Protein AF-A0A7L3R002-F1 (afdb_monomer)

Radius of gyration: 19.38 Å; Cα contacts (8 Å, |Δi|>4): 80; chains: 1; bounding box: 37×43×53 Å

Sequence (104 aa):
RAASAVGAGAALAQARGRRRAAMTGAGLERHLQALAAVANQMRLRPPFLTEVLGRPWDLAFSPAPRPHPPLLPHPLRPAGGGFNPVGTGGHWEGLGWTGRDWDG

Solvent-accessible surface area (backbone atoms only — not comparable to full-atom values): 6520 Å² total; per-residue (Å²): 117,68,70,62,51,57,51,50,52,53,52,51,51,52,52,52,50,53,51,52,33,43,76,71,68,67,37,64,68,66,54,53,51,51,50,49,54,52,31,54,75,69,72,49,79,59,68,67,58,54,58,68,68,65,56,82,63,56,74,50,77,52,83,37,75,74,63,83,75,66,90,45,63,87,83,74,48,77,70,53,58,79,72,77,52,79,44,102,83,26,46,55,51,53,57,30,76,50,81,82,82,67,88,127

pLDDT: mean 77.7, std 17.53, range [31.84, 97.94]

Organism: NCBI:txid68486

Structure (mmCIF, N/CA/C/O backbone):
data_AF-A0A7L3R002-F1
#
_entry.id   AF-A0A7L3R002-F1
#
loop_
_atom_site.group_PDB
_atom_site.id
_atom_site.type_symbol
_atom_site.label_atom_id
_atom_site.label_alt_id
_atom_site.label_comp_id
_atom_site.label_asym_id
_atom_site.label_entity_id
_atom_site.label_seq_id
_atom_site.pdbx_PDB_ins_code
_atom_site.Cartn_x
_atom_site.Cartn_y
_atom_site.Cartn_z
_atom_site.occupancy
_atom_site.B_iso_or_equiv
_atom_site.auth_seq_id
_atom_site.auth_comp_id
_atom_site.auth_asym_id
_atom_site.auth_atom_id
_atom_site.pdbx_PDB_model_num
ATOM 1 N N . ARG A 1 1 ? -0.320 14.852 -28.765 1.00 50.78 1 ARG A N 1
ATOM 2 C CA . ARG A 1 1 ? 0.861 13.947 -28.797 1.00 50.78 1 ARG A CA 1
ATOM 3 C C . ARG A 1 1 ? 2.006 14.392 -27.870 1.00 50.78 1 ARG A C 1
ATOM 5 O O . ARG A 1 1 ? 2.565 13.529 -27.216 1.00 50.78 1 ARG A O 1
ATOM 12 N N . ALA A 1 2 ? 2.330 15.688 -27.736 1.00 48.97 2 ALA A N 1
ATOM 13 C CA . ALA A 1 2 ? 3.338 16.156 -26.763 1.00 48.97 2 ALA A CA 1
ATOM 14 C C . ALA A 1 2 ? 2.834 16.179 -25.298 1.00 48.97 2 ALA A C 1
ATOM 16 O O . ALA A 1 2 ? 3.521 15.697 -24.402 1.00 48.97 2 ALA A O 1
ATOM 17 N N . ALA A 1 3 ? 1.597 16.631 -25.052 1.00 49.47 3 ALA A N 1
ATOM 18 C CA . ALA A 1 3 ? 1.000 16.654 -23.705 1.00 49.47 3 ALA A CA 1
ATOM 19 C C . ALA A 1 3 ? 0.864 15.253 -23.063 1.00 49.47 3 ALA A C 1
ATOM 21 O O . ALA A 1 3 ? 1.049 15.094 -21.860 1.00 49.47 3 ALA A O 1
ATOM 22 N N . SER A 1 4 ? 0.623 14.215 -23.875 1.00 57.34 4 SER A N 1
ATOM 23 C CA . SER A 1 4 ? 0.552 12.819 -23.419 1.00 57.34 4 SER A CA 1
ATOM 24 C C . SER A 1 4 ? 1.911 12.252 -22.987 1.00 57.34 4 SER A C 1
ATOM 26 O O . SER A 1 4 ? 1.959 11.379 -22.126 1.00 57.34 4 SER A O 1
ATOM 28 N N . ALA A 1 5 ? 3.019 12.756 -23.541 1.00 61.00 5 ALA A N 1
ATOM 29 C CA . ALA A 1 5 ? 4.367 12.305 -23.190 1.00 61.00 5 ALA A CA 1
ATOM 30 C C . ALA A 1 5 ? 4.845 12.901 -21.853 1.00 61.00 5 ALA A C 1
ATOM 32 O O . ALA A 1 5 ? 5.447 12.201 -21.040 1.00 61.00 5 ALA A O 1
ATOM 33 N N . VAL A 1 6 ? 4.505 14.169 -21.588 1.00 66.25 6 VAL A N 1
ATOM 34 C CA . VAL A 1 6 ? 4.779 14.836 -20.301 1.00 66.25 6 VAL A CA 1
ATOM 35 C C . VAL A 1 6 ? 4.010 14.156 -19.162 1.00 66.25 6 VAL A C 1
ATOM 37 O O . VAL A 1 6 ? 4.587 13.866 -18.114 1.00 66.25 6 VAL A O 1
ATOM 40 N N . GLY A 1 7 ? 2.737 13.811 -19.394 1.00 80.62 7 GLY A N 1
ATOM 41 C CA . GLY A 1 7 ? 1.927 13.057 -18.431 1.00 80.62 7 GLY A CA 1
ATOM 42 C C . GLY A 1 7 ? 2.490 11.664 -18.125 1.00 80.62 7 GLY A C 1
ATOM 43 O O . GLY A 1 7 ? 2.556 11.267 -16.961 1.00 80.62 7 GLY A O 1
ATOM 44 N N . ALA A 1 8 ? 2.975 10.946 -19.144 1.00 84.19 8 ALA A N 1
ATOM 45 C CA . ALA A 1 8 ? 3.588 9.628 -18.968 1.00 84.19 8 ALA A CA 1
ATOM 46 C C . ALA A 1 8 ? 4.890 9.684 -18.145 1.00 84.19 8 ALA A C 1
ATOM 48 O O . ALA A 1 8 ? 5.113 8.842 -17.272 1.00 84.19 8 ALA A O 1
ATOM 49 N N . GLY A 1 9 ? 5.730 10.701 -18.372 1.00 91.12 9 GLY A N 1
ATOM 50 C CA . GLY A 1 9 ? 6.958 10.906 -17.600 1.00 91.12 9 GLY A CA 1
ATOM 51 C C . GLY A 1 9 ? 6.690 11.152 -16.112 1.00 91.12 9 GLY A C 1
ATOM 52 O O . GLY A 1 9 ? 7.327 10.535 -15.255 1.00 91.12 9 GLY A O 1
ATOM 53 N N . ALA A 1 10 ? 5.701 11.994 -15.799 1.00 92.25 10 ALA A N 1
ATOM 54 C CA . ALA A 1 10 ? 5.302 12.282 -14.422 1.00 92.25 10 ALA A CA 1
ATOM 55 C C . ALA A 1 10 ? 4.725 11.045 -13.709 1.00 92.25 10 ALA A C 1
ATOM 57 O O . ALA A 1 10 ? 5.117 10.744 -12.578 1.00 92.25 10 ALA A O 1
ATOM 58 N N . ALA A 1 11 ? 3.855 10.283 -14.381 1.00 91.31 11 ALA A N 1
ATOM 59 C CA . ALA A 1 11 ? 3.284 9.052 -13.833 1.00 91.31 11 ALA A CA 1
ATOM 60 C C . ALA A 1 11 ? 4.368 8.010 -13.509 1.00 91.31 11 ALA A C 1
ATOM 62 O O . ALA A 1 11 ? 4.367 7.405 -12.434 1.00 91.31 11 ALA A O 1
ATOM 63 N N . LEU A 1 12 ? 5.353 7.848 -14.398 1.00 92.50 12 LEU A N 1
ATOM 64 C CA . LEU A 1 12 ? 6.477 6.939 -14.186 1.00 92.50 12 LEU A CA 1
ATOM 65 C C . LEU A 1 12 ? 7.369 7.379 -13.015 1.00 92.50 12 LEU A C 1
ATOM 67 O O . LEU A 1 12 ? 7.814 6.542 -12.223 1.00 92.50 12 LEU A O 1
ATOM 71 N N . ALA A 1 13 ? 7.629 8.681 -12.881 1.00 93.75 13 ALA A N 1
ATOM 72 C CA . ALA A 1 13 ? 8.373 9.224 -11.747 1.00 93.75 13 ALA A CA 1
ATOM 73 C C . ALA A 1 13 ? 7.642 8.956 -10.421 1.00 93.75 13 ALA A C 1
ATOM 75 O O . ALA A 1 13 ? 8.254 8.466 -9.467 1.00 93.75 13 ALA A O 1
ATOM 76 N N . GLN A 1 14 ? 6.325 9.181 -10.383 1.00 93.75 14 GLN A N 1
ATOM 77 C CA . GLN A 1 14 ? 5.497 8.894 -9.213 1.00 93.75 14 GLN A CA 1
ATOM 78 C C . GLN A 1 14 ? 5.510 7.399 -8.858 1.00 93.75 14 GLN A C 1
ATOM 80 O O . GLN A 1 14 ? 5.725 7.046 -7.696 1.00 93.75 14 GLN A O 1
ATOM 85 N N . ALA A 1 15 ? 5.348 6.511 -9.844 1.00 91.31 15 ALA A N 1
ATOM 86 C CA . ALA A 1 15 ? 5.383 5.063 -9.637 1.00 91.31 15 ALA A CA 1
ATOM 87 C C . ALA A 1 15 ? 6.735 4.590 -9.071 1.00 91.31 15 ALA A C 1
ATOM 89 O O . ALA A 1 15 ? 6.780 3.799 -8.126 1.00 91.31 15 ALA A O 1
ATOM 90 N N . ARG A 1 16 ? 7.852 5.121 -9.589 1.00 92.69 16 ARG A N 1
ATOM 91 C CA . ARG A 1 16 ? 9.198 4.837 -9.061 1.00 92.69 16 ARG A CA 1
ATOM 92 C C . ARG A 1 16 ? 9.371 5.326 -7.625 1.00 92.69 16 ARG A C 1
ATOM 94 O O . ARG A 1 16 ? 9.945 4.599 -6.816 1.00 92.69 16 ARG A O 1
ATOM 101 N N . GLY A 1 17 ? 8.869 6.519 -7.306 1.00 95.31 17 GLY A N 1
ATOM 102 C CA . GLY A 1 17 ? 8.878 7.060 -5.945 1.00 95.31 17 GLY A CA 1
ATOM 103 C C . GLY A 1 17 ? 8.127 6.158 -4.963 1.00 95.31 17 GLY A C 1
ATOM 104 O O . GLY A 1 17 ? 8.694 5.752 -3.950 1.00 95.31 17 GLY A O 1
ATOM 105 N N . ARG A 1 18 ? 6.899 5.753 -5.315 1.00 94.62 18 ARG A N 1
ATOM 106 C CA . ARG A 1 18 ? 6.087 4.821 -4.511 1.00 94.62 18 ARG A CA 1
ATOM 107 C C . ARG A 1 18 ? 6.779 3.472 -4.315 1.00 94.62 18 ARG A C 1
ATOM 109 O O . ARG A 1 18 ? 6.835 2.981 -3.193 1.00 94.62 18 ARG A O 1
ATOM 116 N N . ARG A 1 19 ? 7.384 2.904 -5.369 1.00 92.31 19 ARG A N 1
ATOM 117 C CA . ARG A 1 19 ? 8.161 1.655 -5.264 1.00 92.31 19 ARG A CA 1
ATOM 118 C C . ARG A 1 19 ? 9.337 1.792 -4.300 1.00 92.31 19 ARG A C 1
ATOM 120 O O . ARG A 1 19 ? 9.558 0.892 -3.499 1.00 92.31 19 ARG A O 1
ATOM 127 N N . ARG A 1 20 ? 10.101 2.887 -4.369 1.00 95.50 20 ARG A N 1
ATOM 128 C CA . ARG A 1 20 ? 11.231 3.119 -3.453 1.00 95.50 20 ARG A CA 1
ATOM 129 C C . ARG A 1 20 ? 10.758 3.203 -2.005 1.00 95.50 20 ARG A C 1
ATOM 131 O O . ARG A 1 20 ? 11.294 2.475 -1.182 1.00 95.50 20 ARG A O 1
ATOM 138 N N . ALA A 1 21 ? 9.723 4.000 -1.731 1.00 96.06 21 ALA A N 1
ATOM 139 C CA . ALA A 1 21 ? 9.125 4.094 -0.400 1.00 96.06 21 ALA A CA 1
ATOM 140 C C . ALA A 1 21 ? 8.659 2.724 0.119 1.00 96.06 21 ALA A C 1
ATOM 142 O O . ALA A 1 21 ? 8.985 2.354 1.242 1.00 96.06 21 ALA A O 1
ATOM 143 N N . ALA A 1 22 ? 7.971 1.930 -0.708 1.00 94.12 22 ALA A N 1
ATOM 144 C CA . ALA A 1 22 ? 7.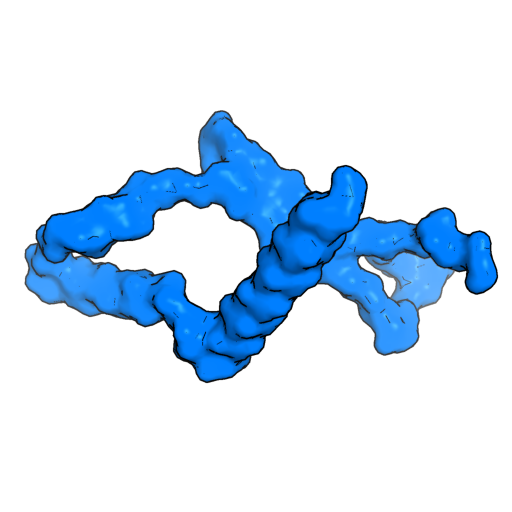554 0.581 -0.329 1.00 94.12 22 ALA A CA 1
ATOM 145 C C . ALA A 1 22 ? 8.748 -0.338 -0.005 1.00 94.12 22 ALA A C 1
ATOM 147 O O . ALA A 1 22 ? 8.720 -1.043 1.000 1.00 94.12 22 ALA A O 1
ATOM 148 N N . MET A 1 23 ? 9.819 -0.300 -0.809 1.00 94.56 23 MET A N 1
ATOM 149 C CA . MET A 1 23 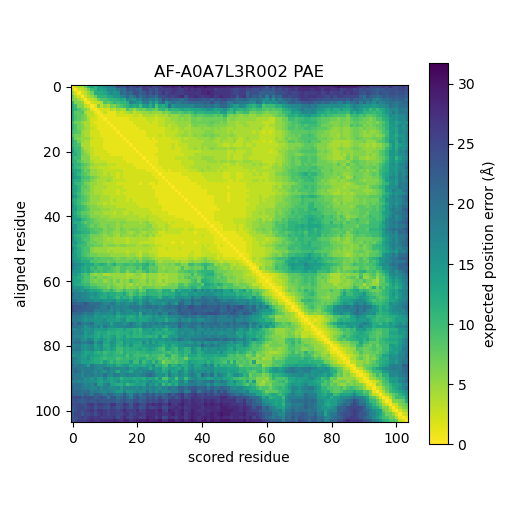? 11.019 -1.122 -0.587 1.00 94.56 23 MET A CA 1
ATOM 150 C C . MET A 1 23 ? 11.827 -0.708 0.652 1.00 94.56 23 MET A C 1
ATOM 152 O O . MET A 1 23 ? 12.534 -1.542 1.206 1.00 94.56 23 MET A O 1
ATOM 156 N N . THR A 1 24 ? 11.721 0.542 1.109 1.00 96.25 24 THR A N 1
ATOM 157 C CA . THR A 1 24 ? 12.367 1.019 2.347 1.00 96.25 24 THR A CA 1
ATOM 158 C C . THR A 1 24 ? 11.437 0.970 3.561 1.00 96.25 24 THR A C 1
ATOM 160 O O . THR A 1 24 ? 11.729 1.587 4.580 1.00 96.25 24 THR A O 1
ATOM 163 N N . GLY A 1 25 ? 10.291 0.292 3.456 1.00 94.31 25 GLY A N 1
ATOM 164 C CA . GLY A 1 25 ? 9.325 0.175 4.549 1.00 94.31 25 GLY A CA 1
ATOM 165 C C . GLY A 1 25 ? 8.501 1.436 4.821 1.00 94.31 25 GLY A C 1
ATOM 166 O O . GLY A 1 25 ? 7.726 1.440 5.762 1.00 94.31 25 GLY A O 1
ATOM 167 N N . ALA A 1 26 ? 8.598 2.475 3.991 1.00 96.06 26 ALA A N 1
ATOM 168 C CA . ALA A 1 26 ? 7.807 3.706 4.083 1.00 96.06 26 ALA A CA 1
ATOM 169 C C . ALA A 1 26 ? 6.478 3.639 3.291 1.00 96.06 26 ALA A C 1
ATOM 171 O O . ALA A 1 26 ? 5.843 4.664 3.049 1.00 96.06 26 ALA A O 1
ATOM 172 N N . GLY A 1 27 ? 6.061 2.446 2.852 1.00 93.75 27 GLY A N 1
ATOM 173 C CA . GLY A 1 27 ? 4.754 2.214 2.225 1.00 93.75 27 GLY A CA 1
ATOM 174 C C . GLY A 1 27 ? 3.618 2.196 3.253 1.00 93.75 27 GLY A C 1
ATOM 175 O O . GLY A 1 27 ? 3.794 1.718 4.372 1.00 93.75 27 GLY A O 1
ATOM 176 N N . LEU A 1 28 ? 2.439 2.702 2.895 1.00 92.94 28 LEU A N 1
ATOM 177 C CA . LEU A 1 28 ? 1.318 2.880 3.828 1.00 92.94 28 LEU A CA 1
ATOM 178 C C . LEU A 1 28 ? 0.613 1.558 4.179 1.00 92.94 28 LEU A C 1
ATOM 180 O O . LEU A 1 28 ? 0.136 1.369 5.296 1.00 92.94 28 LEU A O 1
ATOM 184 N N . GLU A 1 29 ? 0.567 0.624 3.238 1.00 91.38 29 GLU A N 1
ATOM 185 C CA . GLU A 1 29 ? -0.273 -0.573 3.274 1.00 91.38 29 GLU A CA 1
ATOM 186 C C . GLU A 1 29 ? 0.049 -1.463 4.481 1.00 91.38 29 GLU A C 1
ATOM 188 O O . GLU A 1 29 ? -0.846 -1.920 5.194 1.00 91.38 29 GLU A O 1
ATOM 193 N N . ARG A 1 30 ? 1.344 -1.667 4.757 1.00 91.88 30 ARG A N 1
ATOM 194 C CA . ARG A 1 30 ? 1.805 -2.480 5.892 1.00 91.88 30 ARG A CA 1
ATOM 195 C C . ARG A 1 30 ? 1.542 -1.809 7.237 1.00 91.88 30 ARG A C 1
ATOM 197 O O . ARG A 1 30 ? 1.229 -2.511 8.195 1.00 91.88 30 ARG A O 1
ATOM 204 N N . HIS A 1 31 ? 1.605 -0.479 7.302 1.00 95.94 31 HIS A N 1
ATOM 205 C CA . HIS A 1 31 ? 1.266 0.274 8.509 1.00 95.94 31 HIS A CA 1
ATOM 206 C C . HIS A 1 31 ? -0.232 0.187 8.819 1.00 95.94 31 HIS A C 1
ATOM 208 O O . HIS A 1 31 ? -0.603 -0.063 9.964 1.00 95.94 31 HIS A O 1
ATOM 214 N N . LEU A 1 32 ? -1.094 0.314 7.803 1.00 95.25 32 LEU A N 1
ATOM 215 C CA . LEU A 1 32 ? -2.543 0.158 7.967 1.00 95.25 32 LEU A CA 1
ATOM 216 C C . LEU A 1 32 ? -2.923 -1.263 8.405 1.00 95.25 32 LEU A C 1
ATOM 218 O O . LEU A 1 32 ? -3.751 -1.420 9.301 1.00 95.25 32 LEU A O 1
ATOM 222 N N . GLN A 1 33 ? -2.292 -2.296 7.834 1.00 93.56 33 GLN A N 1
ATOM 223 C CA . GLN A 1 33 ? -2.501 -3.684 8.269 1.00 93.56 33 GLN A CA 1
ATOM 224 C C . GLN A 1 33 ? -2.065 -3.912 9.719 1.00 93.56 33 GLN A C 1
ATOM 226 O O . GLN A 1 33 ? -2.795 -4.542 10.483 1.00 93.56 33 GLN A O 1
ATOM 231 N N . ALA A 1 34 ? -0.904 -3.385 10.116 1.00 96.12 34 ALA A N 1
ATOM 232 C CA . ALA A 1 34 ? -0.430 -3.487 11.494 1.00 96.12 34 ALA A CA 1
ATOM 233 C C . ALA A 1 34 ? -1.389 -2.788 12.470 1.00 96.12 34 ALA A C 1
ATOM 235 O O . ALA A 1 34 ? -1.763 -3.358 13.493 1.00 96.12 34 ALA A O 1
ATOM 236 N N . LEU A 1 35 ? -1.851 -1.586 12.122 1.00 97.19 35 LEU A N 1
ATOM 237 C CA . LEU A 1 35 ? -2.804 -0.838 12.934 1.00 97.19 35 LEU A CA 1
ATOM 238 C C . LEU A 1 35 ? -4.147 -1.567 13.066 1.00 97.19 35 LEU A C 1
ATOM 240 O O . LEU A 1 35 ? -4.714 -1.615 14.155 1.00 97.19 35 LEU A O 1
ATOM 244 N N . ALA A 1 36 ? -4.630 -2.190 11.989 1.00 95.75 36 ALA A N 1
ATOM 245 C CA . ALA A 1 36 ? -5.828 -3.022 12.025 1.00 95.75 36 ALA A CA 1
ATOM 246 C C . ALA A 1 36 ? -5.655 -4.273 12.893 1.00 95.75 36 ALA A C 1
ATOM 248 O O . ALA A 1 36 ? -6.564 -4.618 13.646 1.00 95.75 36 ALA A O 1
ATOM 249 N N . ALA A 1 37 ? -4.489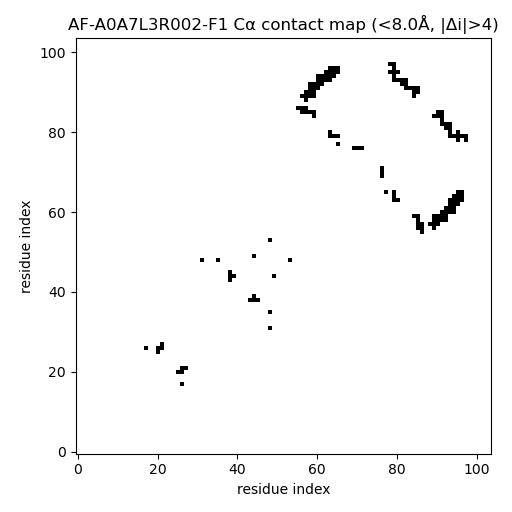 -4.922 12.855 1.00 96.56 37 ALA A N 1
ATOM 250 C CA . ALA A 1 37 ? -4.198 -6.055 13.730 1.00 96.56 37 ALA A CA 1
ATOM 251 C C . ALA A 1 37 ? -4.254 -5.655 15.216 1.00 96.56 37 ALA A C 1
ATOM 253 O O . ALA A 1 37 ? -4.898 -6.340 16.010 1.00 96.56 37 ALA A O 1
ATOM 254 N N . VAL A 1 38 ? -3.657 -4.515 15.579 1.00 97.94 38 VAL A N 1
ATOM 255 C CA . VAL A 1 38 ? -3.698 -3.983 16.952 1.00 97.94 38 VAL A CA 1
ATOM 256 C C . VAL A 1 38 ? -5.119 -3.564 17.346 1.00 97.94 38 VAL A C 1
ATOM 258 O O . VAL A 1 38 ? -5.589 -3.920 18.425 1.00 97.94 38 VAL A O 1
ATOM 261 N N . ALA A 1 39 ? -5.847 -2.866 16.470 1.00 97.06 39 ALA A N 1
ATOM 262 C CA . ALA A 1 39 ? -7.241 -2.491 16.715 1.00 97.06 39 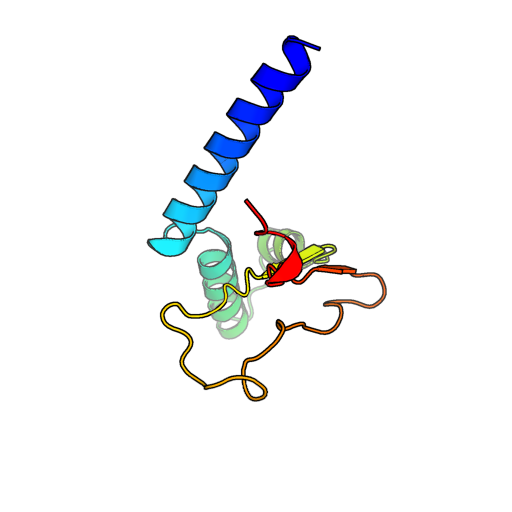ALA A CA 1
ATOM 263 C C . ALA A 1 39 ? -8.123 -3.723 16.975 1.00 97.06 39 ALA A C 1
ATOM 265 O O . ALA A 1 39 ? -8.908 -3.722 17.922 1.00 97.06 39 ALA A O 1
ATOM 266 N N . ASN A 1 40 ? -7.928 -4.802 16.210 1.00 95.38 40 ASN A N 1
ATOM 267 C CA . ASN A 1 40 ? -8.638 -6.063 16.409 1.00 95.38 40 ASN A CA 1
ATOM 268 C C . ASN A 1 40 ? -8.332 -6.694 17.776 1.00 95.38 40 ASN A C 1
ATOM 270 O O . ASN A 1 40 ? -9.257 -7.131 18.459 1.00 95.38 40 ASN A O 1
ATOM 274 N N . GLN A 1 41 ? -7.066 -6.700 18.207 1.00 97.50 41 GLN A N 1
ATOM 275 C CA . GLN A 1 41 ? -6.679 -7.196 19.537 1.00 97.50 41 GLN A CA 1
ATOM 276 C C . GLN A 1 41 ? -7.332 -6.386 20.664 1.00 97.50 41 GLN A C 1
ATOM 278 O O . GLN A 1 41 ? -7.783 -6.956 21.656 1.00 97.50 41 GLN A O 1
ATOM 283 N N . MET A 1 42 ? -7.454 -5.070 20.480 1.00 97.81 42 MET A N 1
ATOM 284 C CA . MET A 1 42 ? -8.122 -4.168 21.425 1.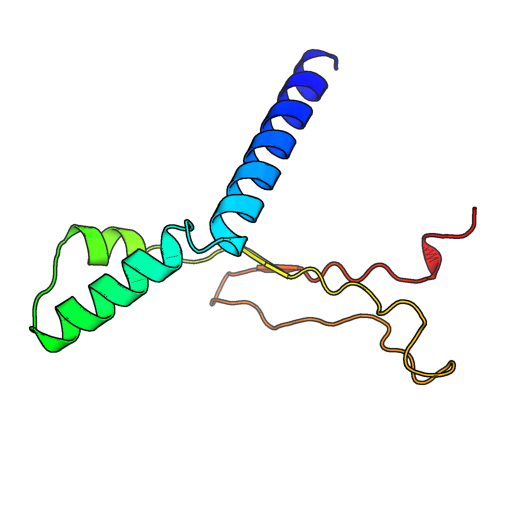00 97.81 42 MET A CA 1
ATOM 285 C C . MET A 1 42 ? -9.650 -4.137 21.277 1.00 97.81 42 MET A C 1
ATOM 287 O O . MET A 1 42 ? -10.314 -3.386 21.987 1.00 97.81 42 MET A O 1
ATOM 291 N N . ARG A 1 43 ? -10.228 -4.938 20.369 1.00 96.56 43 ARG A N 1
ATOM 292 C CA . ARG A 1 43 ? -11.667 -4.949 20.045 1.00 96.56 43 ARG A CA 1
ATOM 293 C C . ARG A 1 43 ? -12.209 -3.581 19.605 1.00 96.56 43 ARG A C 1
ATOM 295 O O . ARG A 1 43 ? -13.389 -3.287 19.781 1.00 96.56 43 ARG A O 1
ATOM 302 N N . LEU A 1 44 ? -11.359 -2.756 19.003 1.00 96.44 44 LEU A N 1
ATOM 303 C CA . LEU A 1 44 ? -11.732 -1.477 18.412 1.00 96.44 44 LEU A CA 1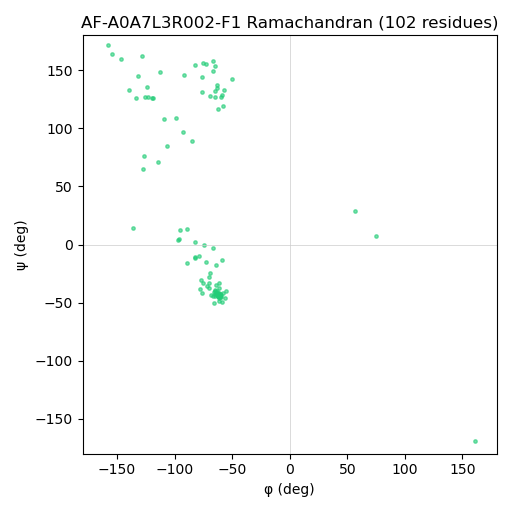
ATOM 304 C C . LEU A 1 44 ? -12.067 -1.660 16.932 1.00 96.44 44 LEU A C 1
ATOM 306 O O . LEU A 1 44 ? -11.433 -2.444 16.227 1.00 96.44 44 LEU A O 1
ATOM 310 N N . ARG A 1 45 ? -13.028 -0.875 16.438 1.00 92.38 45 ARG A N 1
ATOM 311 C CA . ARG A 1 45 ? -13.360 -0.794 15.007 1.00 92.38 45 ARG A CA 1
ATOM 312 C C . ARG A 1 45 ? -13.326 0.652 14.516 1.00 92.38 45 ARG A C 1
ATOM 314 O O . ARG A 1 45 ? -14.380 1.263 14.354 1.00 92.38 45 ARG A O 1
ATOM 321 N N . PRO A 1 46 ? -12.132 1.228 14.302 1.00 94.88 46 PRO A N 1
ATOM 322 C CA . PRO A 1 46 ? -12.025 2.578 13.774 1.00 94.88 46 PRO A CA 1
ATOM 323 C C . PRO A 1 46 ? -12.710 2.679 12.398 1.00 94.88 46 PRO A C 1
ATOM 325 O O . PRO A 1 46 ? -12.394 1.876 11.510 1.00 94.88 46 PRO A O 1
ATOM 328 N N . PRO A 1 47 ? -13.611 3.657 12.182 1.00 94.50 47 PRO A N 1
ATOM 329 C CA . PRO A 1 47 ? -14.327 3.805 10.914 1.00 94.50 47 PRO A CA 1
ATOM 330 C C . PRO A 1 47 ? -13.388 3.925 9.709 1.00 94.50 47 PRO A C 1
ATOM 332 O O . PRO A 1 47 ? -13.604 3.270 8.694 1.00 94.50 47 PRO A O 1
ATOM 335 N N . PHE A 1 48 ? -12.283 4.663 9.852 1.00 94.50 48 PHE A N 1
ATOM 336 C CA . PHE A 1 48 ? -11.318 4.860 8.766 1.00 94.50 48 PHE A CA 1
ATOM 337 C C . PHE A 1 48 ? -10.624 3.560 8.326 1.00 94.50 48 PHE A C 1
ATOM 339 O O . PHE A 1 48 ? -10.357 3.382 7.142 1.00 94.50 48 PHE A O 1
ATOM 346 N N . LEU A 1 49 ? -10.344 2.633 9.256 1.00 94.62 49 LEU A N 1
ATOM 347 C CA . LEU A 1 49 ? -9.737 1.341 8.913 1.00 94.62 49 LEU A CA 1
ATOM 348 C C . LEU A 1 49 ? -10.721 0.459 8.157 1.00 94.62 49 LEU A C 1
ATOM 350 O O . LEU A 1 49 ? -10.330 -0.241 7.230 1.00 94.62 49 LEU A O 1
ATOM 354 N N . THR A 1 50 ? -11.995 0.521 8.541 1.00 91.12 50 THR A N 1
ATOM 355 C CA . THR A 1 50 ? -13.064 -0.210 7.853 1.00 91.12 50 THR A CA 1
ATOM 356 C C . THR A 1 50 ? -13.229 0.310 6.429 1.00 91.12 50 THR A C 1
ATOM 358 O O . THR A 1 50 ? -13.328 -0.481 5.498 1.00 91.12 50 THR A O 1
ATOM 361 N N . GLU A 1 51 ? -13.194 1.631 6.245 1.00 92.44 51 GLU A N 1
ATOM 362 C CA . GLU A 1 51 ? -13.290 2.238 4.920 1.00 92.44 51 GLU A CA 1
ATOM 363 C C . GLU A 1 51 ? -12.077 1.901 4.044 1.00 92.44 51 GLU A C 1
ATOM 365 O O . GLU A 1 51 ? -12.241 1.450 2.913 1.00 92.44 51 GLU A O 1
ATOM 370 N N . VAL A 1 52 ? -10.855 2.101 4.552 1.00 92.00 52 VAL A N 1
ATOM 371 C CA . VAL A 1 52 ? -9.641 1.958 3.734 1.00 92.00 52 VAL A CA 1
ATOM 372 C C . VAL A 1 52 ? -9.341 0.498 3.389 1.00 92.00 52 VAL A C 1
ATOM 374 O O . VAL A 1 52 ? -8.888 0.220 2.283 1.00 92.00 52 VAL A O 1
ATOM 377 N N . LEU A 1 53 ? -9.613 -0.439 4.305 1.00 89.56 53 LEU A N 1
ATOM 378 C CA . LEU A 1 53 ? -9.372 -1.870 4.091 1.00 89.56 53 LEU A CA 1
ATOM 379 C C . LEU A 1 53 ? -10.564 -2.590 3.452 1.00 89.56 53 LEU A C 1
ATOM 381 O O . LEU A 1 53 ? -10.399 -3.701 2.959 1.00 89.56 53 LEU A O 1
ATOM 385 N N . GLY A 1 54 ? -11.753 -1.981 3.465 1.00 86.44 54 GLY A N 1
ATOM 386 C CA . GLY A 1 54 ? -12.961 -2.545 2.864 1.00 86.44 54 GLY A CA 1
ATOM 387 C C . GLY A 1 54 ? -13.035 -2.395 1.344 1.00 86.44 54 GLY A C 1
ATOM 388 O O . GLY A 1 54 ? -13.917 -2.983 0.722 1.00 86.44 54 GLY A O 1
ATOM 389 N N . ARG A 1 55 ? -12.132 -1.619 0.728 1.00 83.62 55 ARG A N 1
ATOM 390 C CA . ARG A 1 55 ? -12.093 -1.452 -0.730 1.00 83.62 55 ARG A CA 1
ATOM 391 C C . ARG A 1 55 ? -11.477 -2.694 -1.396 1.00 83.62 55 ARG A C 1
ATOM 393 O O . ARG A 1 55 ? -10.412 -3.135 -0.959 1.00 83.62 55 ARG A O 1
ATOM 400 N N . PRO A 1 56 ? -12.116 -3.261 -2.436 1.00 77.81 56 PRO A N 1
ATOM 401 C CA . PRO A 1 56 ? -11.583 -4.420 -3.141 1.00 77.81 56 PRO A CA 1
ATOM 402 C C . PRO A 1 56 ? -10.296 -4.074 -3.901 1.00 77.81 56 PRO A C 1
ATOM 404 O O . PRO A 1 56 ? -10.094 -2.947 -4.355 1.00 77.81 56 PRO A O 1
ATOM 407 N N . TRP A 1 57 ? -9.418 -5.068 -4.034 1.00 74.19 57 TRP A N 1
ATOM 408 C CA . TRP A 1 57 ? -8.206 -4.977 -4.845 1.00 74.19 57 TRP A CA 1
ATOM 409 C C . TRP A 1 57 ? -8.521 -5.499 -6.246 1.00 74.19 57 TRP A C 1
ATOM 411 O O . TRP A 1 57 ? -8.513 -6.709 -6.472 1.00 74.19 57 TRP A O 1
ATOM 421 N N . ASP A 1 58 ? -8.816 -4.593 -7.176 1.00 75.62 58 ASP A N 1
ATOM 422 C CA . ASP A 1 58 ? -9.274 -4.982 -8.517 1.00 75.62 58 ASP A CA 1
ATOM 423 C C . ASP A 1 58 ? -8.134 -5.467 -9.424 1.00 75.62 58 ASP A C 1
ATOM 425 O O . ASP A 1 58 ? -8.349 -6.335 -10.270 1.00 75.62 58 ASP A O 1
ATOM 429 N N . LEU A 1 59 ? -6.923 -4.934 -9.223 1.00 78.44 59 LEU A N 1
ATOM 430 C CA . LEU A 1 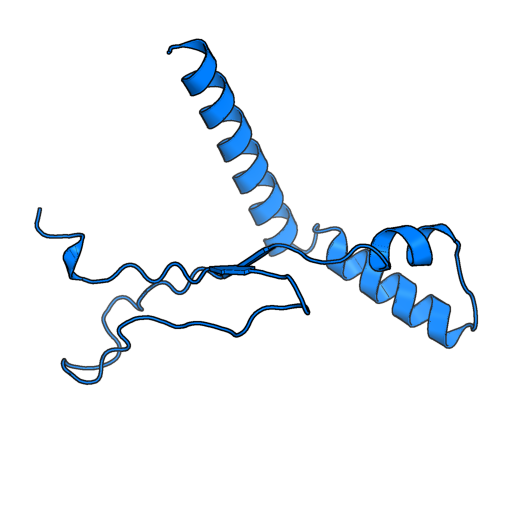59 ? -5.713 -5.248 -9.985 1.00 78.44 59 LEU A CA 1
ATOM 431 C C . LEU A 1 59 ? -4.604 -5.727 -9.049 1.00 78.44 59 LEU A C 1
ATOM 433 O O . LEU A 1 59 ? -4.211 -5.017 -8.119 1.00 78.44 59 LEU A O 1
ATOM 437 N N . ALA A 1 60 ? -4.034 -6.888 -9.357 1.00 77.31 60 ALA A N 1
ATOM 438 C CA . ALA A 1 60 ? -2.813 -7.371 -8.733 1.00 77.31 60 ALA A CA 1
ATOM 439 C C . ALA A 1 60 ? -1.746 -7.672 -9.789 1.00 77.31 60 ALA A C 1
ATOM 441 O O . ALA A 1 60 ? -2.016 -8.282 -10.823 1.00 77.31 60 ALA A O 1
ATOM 442 N N . PHE A 1 61 ? -0.522 -7.231 -9.503 1.00 81.50 61 PHE A N 1
ATOM 443 C CA . PHE A 1 61 ? 0.607 -7.308 -10.419 1.00 81.50 61 PHE A CA 1
ATOM 444 C C . PHE A 1 61 ? 1.884 -7.703 -9.670 1.00 81.50 61 PHE A C 1
ATOM 446 O O . PHE A 1 61 ? 2.216 -7.108 -8.641 1.00 81.50 61 PHE A O 1
ATOM 453 N N . SER A 1 62 ? 2.637 -8.662 -10.212 1.00 77.06 62 SER A N 1
ATOM 454 C CA . SER A 1 62 ? 3.990 -8.972 -9.741 1.00 77.06 62 SER A CA 1
ATOM 455 C C . SER A 1 62 ? 4.960 -9.103 -10.918 1.00 77.06 62 SER A C 1
ATOM 457 O O . SER A 1 62 ? 4.715 -9.924 -11.808 1.00 77.06 62 SER A O 1
ATOM 459 N N . PRO A 1 63 ? 6.090 -8.373 -10.927 1.00 75.31 63 PRO A N 1
ATOM 460 C CA . PRO A 1 63 ? 7.174 -8.671 -11.849 1.00 75.31 63 PRO A CA 1
ATOM 461 C C . PRO A 1 63 ? 7.757 -10.047 -11.520 1.00 75.31 63 PRO A C 1
ATOM 463 O O . PRO A 1 63 ? 8.188 -10.274 -10.390 1.00 75.31 63 PRO A O 1
ATOM 466 N N . ALA A 1 64 ? 7.839 -10.926 -12.516 1.00 70.62 64 ALA A N 1
ATOM 467 C CA . ALA A 1 64 ? 8.552 -12.196 -12.417 1.00 70.62 64 ALA A CA 1
ATOM 468 C C . ALA A 1 64 ? 9.754 -12.168 -13.378 1.00 70.62 64 ALA A C 1
ATOM 470 O O . ALA A 1 64 ? 9.716 -12.791 -14.444 1.00 70.62 64 ALA A O 1
ATOM 471 N N . PRO A 1 65 ? 10.805 -11.378 -13.069 1.00 66.12 65 PRO A N 1
ATOM 472 C CA . PRO A 1 65 ? 11.977 -11.303 -13.926 1.00 66.12 65 PRO A CA 1
ATOM 473 C C . PRO A 1 65 ? 12.663 -12.668 -13.981 1.00 66.12 65 PRO A C 1
ATOM 475 O O . PRO A 1 65 ? 12.826 -13.343 -12.963 1.00 66.12 65 PRO A O 1
ATOM 478 N N . ARG A 1 66 ? 13.093 -13.069 -15.180 1.00 67.25 66 ARG A N 1
ATOM 479 C CA . ARG A 1 66 ? 13.906 -14.275 -15.336 1.00 67.25 66 ARG A CA 1
ATOM 480 C C . ARG A 1 66 ? 15.253 -14.071 -14.628 1.00 67.25 66 ARG A C 1
ATOM 482 O O . ARG A 1 66 ? 15.881 -13.034 -14.846 1.00 67.25 66 ARG A O 1
ATOM 489 N N . PRO A 1 67 ? 15.715 -15.033 -13.811 1.00 65.31 67 PRO A N 1
ATOM 490 C CA . PRO A 1 67 ? 17.043 -14.974 -13.214 1.00 65.31 67 PRO A CA 1
ATOM 491 C C . PRO A 1 67 ? 18.127 -14.871 -14.297 1.00 65.31 67 PRO A C 1
ATOM 493 O O . PRO A 1 67 ? 18.100 -15.638 -15.263 1.00 65.31 67 PRO A O 1
ATOM 496 N N . HIS A 1 68 ? 19.075 -13.945 -14.131 1.00 62.34 68 HIS A N 1
ATOM 497 C CA . HIS A 1 68 ? 20.292 -13.870 -14.941 1.00 62.34 68 HIS A CA 1
ATOM 498 C C . HIS A 1 68 ? 21.529 -14.025 -14.034 1.00 62.34 68 HIS A C 1
ATOM 500 O O . HIS A 1 68 ? 21.655 -13.249 -13.084 1.00 62.34 68 HIS A O 1
ATOM 506 N N . PRO A 1 69 ? 22.454 -14.966 -14.315 1.00 65.69 69 PRO A N 1
ATOM 507 C CA . PRO A 1 69 ? 22.399 -15.955 -15.393 1.00 65.69 69 PRO A CA 1
ATOM 508 C C . PRO A 1 69 ? 21.265 -16.973 -15.171 1.00 65.69 69 PRO A C 1
ATOM 510 O O . PRO A 1 69 ? 20.792 -17.137 -14.043 1.00 65.69 69 PRO A O 1
ATOM 513 N N . PRO A 1 70 ? 20.787 -17.641 -16.234 1.00 66.88 70 PRO A N 1
ATOM 514 C CA . PRO A 1 70 ? 19.734 -18.635 -16.102 1.00 66.88 70 PRO A CA 1
ATOM 515 C C . PRO A 1 70 ? 20.180 -19.741 -15.143 1.00 66.88 70 PRO A C 1
ATOM 517 O O . PRO A 1 70 ? 21.153 -20.440 -15.406 1.00 66.88 70 PRO A O 1
ATOM 520 N N . LEU A 1 71 ? 19.435 -19.905 -14.048 1.00 72.00 71 LEU A N 1
ATOM 521 C CA . LEU A 1 71 ? 19.726 -20.891 -12.999 1.00 72.00 71 LEU A CA 1
ATOM 522 C C . LEU A 1 71 ? 19.625 -22.344 -13.490 1.00 72.00 71 LEU A C 1
ATOM 524 O O . LEU A 1 71 ? 20.129 -23.248 -12.835 1.00 72.00 71 LEU A O 1
ATOM 528 N N . LEU A 1 72 ? 18.959 -22.570 -14.628 1.00 76.94 72 LEU A N 1
ATOM 529 C CA . LEU A 1 72 ? 18.707 -23.890 -15.197 1.00 76.94 72 LEU A CA 1
ATOM 530 C C . LEU A 1 72 ? 19.072 -23.920 -16.694 1.00 76.94 72 LEU A C 1
ATOM 532 O O . LEU A 1 72 ? 18.875 -22.922 -17.405 1.00 76.94 72 LEU A O 1
ATOM 536 N N . PRO A 1 73 ? 19.590 -25.046 -17.216 1.00 78.31 73 PRO A N 1
ATOM 537 C CA . PRO A 1 73 ? 19.760 -25.241 -18.652 1.00 78.31 73 PRO A CA 1
ATOM 538 C C . PRO A 1 73 ? 18.394 -25.285 -19.354 1.00 78.31 73 PRO A C 1
ATOM 540 O O . PRO A 1 73 ? 17.373 -25.624 -18.754 1.00 78.31 73 PRO A O 1
ATOM 543 N N . HIS A 1 74 ? 18.351 -24.927 -20.638 1.00 73.75 74 HIS A N 1
ATOM 544 C CA . HIS A 1 74 ? 17.162 -25.196 -21.455 1.00 73.75 74 HIS A CA 1
ATOM 545 C C . HIS A 1 74 ? 16.974 -26.727 -21.551 1.00 73.75 74 HIS A C 1
ATOM 547 O O . HIS A 1 74 ? 17.988 -27.400 -21.741 1.00 73.75 74 HIS A O 1
ATOM 553 N N . PRO A 1 75 ? 15.765 -27.312 -21.383 1.00 72.75 75 PRO A N 1
ATOM 554 C CA . PRO A 1 75 ? 14.412 -26.729 -21.346 1.00 72.75 75 PRO A CA 1
ATOM 555 C C . PRO A 1 75 ? 13.847 -26.460 -19.938 1.00 72.75 75 PRO A C 1
ATOM 557 O O . PRO A 1 75 ? 12.706 -26.032 -19.806 1.00 72.75 75 PRO A O 1
ATOM 560 N N . LEU A 1 76 ? 14.627 -26.686 -18.879 1.00 76.75 76 LEU A N 1
ATOM 561 C CA . LEU A 1 76 ? 14.171 -26.596 -17.483 1.00 76.75 76 LEU A CA 1
ATOM 562 C C . LEU A 1 76 ? 13.969 -25.149 -16.993 1.00 76.75 76 LEU A C 1
ATOM 564 O O . LEU A 1 76 ? 13.597 -24.919 -15.846 1.00 76.75 76 LEU A O 1
ATOM 568 N N . ARG A 1 77 ? 14.225 -24.155 -17.849 1.00 75.06 77 ARG A N 1
ATOM 569 C CA . ARG A 1 77 ? 14.050 -22.735 -17.530 1.00 75.06 77 ARG A CA 1
ATOM 570 C C . ARG A 1 77 ? 12.560 -22.402 -17.399 1.00 75.06 77 ARG A C 1
ATOM 572 O O . ARG A 1 77 ? 11.823 -22.626 -18.359 1.00 75.06 77 ARG A O 1
ATOM 579 N N . PRO A 1 78 ? 12.120 -21.777 -16.293 1.00 69.50 78 PRO A N 1
ATOM 580 C CA . PRO A 1 78 ? 10.762 -21.265 -16.190 1.00 69.50 78 PRO A CA 1
ATOM 581 C C . PRO A 1 78 ? 10.501 -20.236 -17.295 1.00 69.50 78 PRO A C 1
ATOM 583 O O . PRO A 1 78 ? 11.255 -19.272 -17.450 1.00 69.50 78 PRO A O 1
ATOM 586 N N . ALA A 1 79 ? 9.431 -20.436 -18.065 1.00 68.06 79 ALA A N 1
ATOM 587 C CA . ALA A 1 79 ? 9.012 -19.499 -19.110 1.00 68.06 79 ALA A CA 1
ATOM 588 C C . ALA A 1 79 ? 8.402 -18.203 -18.536 1.00 68.06 79 ALA A C 1
ATOM 590 O O . ALA A 1 79 ? 8.273 -17.212 -19.249 1.00 68.06 79 ALA A O 1
ATOM 591 N N . GLY A 1 80 ? 8.052 -18.216 -17.249 1.00 69.31 80 GLY A N 1
ATOM 592 C CA . GLY A 1 80 ? 7.395 -17.141 -16.519 1.00 69.31 80 GLY A CA 1
ATOM 593 C C . GLY A 1 80 ? 6.756 -17.689 -15.242 1.00 69.31 80 GLY A C 1
ATOM 594 O O . GLY A 1 80 ? 6.997 -18.837 -14.866 1.00 69.31 80 GLY A O 1
ATOM 595 N N . GLY A 1 81 ? 5.936 -16.872 -14.587 1.00 70.44 81 GLY A N 1
ATOM 596 C CA . GLY A 1 81 ? 5.124 -17.268 -13.438 1.00 70.44 81 GLY A CA 1
ATOM 597 C C . GLY A 1 81 ? 3.806 -16.500 -13.428 1.00 70.44 81 GLY A C 1
ATOM 598 O O . GLY A 1 81 ? 3.705 -15.444 -14.055 1.00 70.44 81 GLY A O 1
ATOM 599 N N . GLY A 1 82 ? 2.804 -17.028 -12.726 1.00 70.56 82 GLY A N 1
ATOM 600 C CA . GLY A 1 82 ? 1.513 -16.365 -12.594 1.00 70.56 82 GLY A CA 1
ATOM 601 C C . GLY A 1 82 ? 0.745 -16.750 -11.335 1.00 70.56 82 GLY A C 1
ATOM 602 O O . GLY A 1 82 ? 1.075 -17.744 -10.690 1.00 70.56 82 GLY A O 1
ATOM 603 N N . PHE A 1 83 ? -0.263 -15.947 -10.989 1.00 70.38 83 PHE A N 1
ATOM 604 C CA . PHE A 1 83 ? -1.164 -16.190 -9.862 1.00 70.38 83 PHE A CA 1
ATOM 605 C C . PHE A 1 83 ? -2.629 -16.101 -10.299 1.00 70.38 83 PHE A C 1
ATOM 607 O O . PHE A 1 83 ? -2.959 -15.532 -11.339 1.00 70.38 83 PHE A O 1
ATOM 614 N N . ASN A 1 84 ? -3.508 -16.664 -9.472 1.00 75.69 84 ASN A N 1
ATOM 615 C CA . ASN A 1 84 ? -4.949 -16.559 -9.659 1.00 75.69 84 ASN A CA 1
ATOM 616 C C . ASN A 1 84 ? -5.450 -15.137 -9.326 1.00 75.69 84 ASN A C 1
ATOM 618 O O . ASN A 1 84 ? -4.829 -14.442 -8.515 1.00 75.69 84 ASN A O 1
ATOM 622 N N . PRO A 1 85 ? -6.591 -14.715 -9.900 1.00 72.44 85 PRO A N 1
ATOM 623 C CA . PRO A 1 85 ? -7.274 -13.476 -9.536 1.00 72.44 85 PRO A CA 1
ATOM 624 C C . PRO A 1 85 ? -7.496 -13.318 -8.030 1.00 72.44 85 PRO A C 1
ATOM 626 O O . PRO A 1 85 ? -7.824 -14.275 -7.332 1.00 72.44 85 PRO A O 1
ATOM 629 N N . VAL A 1 86 ? -7.357 -12.086 -7.537 1.00 69.56 86 VAL A N 1
ATOM 630 C CA . VAL A 1 86 ? -7.419 -11.766 -6.097 1.00 69.56 86 VAL A CA 1
ATOM 631 C C . VAL A 1 86 ? -8.862 -11.626 -5.576 1.00 69.56 86 VAL A C 1
ATOM 633 O O . VAL A 1 86 ? -9.080 -11.641 -4.367 1.00 69.56 86 VAL A O 1
ATOM 636 N N . GLY A 1 87 ? -9.870 -11.568 -6.457 1.00 70.88 87 GLY A N 1
ATOM 637 C CA . GLY A 1 87 ? -11.286 -11.475 -6.077 1.00 70.88 87 GLY A CA 1
ATOM 638 C C . GLY A 1 87 ? -12.248 -11.955 -7.169 1.00 70.88 87 GLY A C 1
ATOM 639 O O . GLY A 1 87 ? -11.834 -12.197 -8.300 1.00 70.88 87 GLY A O 1
ATOM 640 N N . THR A 1 88 ? -13.541 -12.055 -6.838 1.00 69.69 88 THR A N 1
ATOM 641 C CA . THR A 1 88 ? -14.633 -12.572 -7.699 1.00 69.69 88 THR A CA 1
ATOM 642 C C . THR A 1 88 ? -14.831 -11.818 -9.022 1.00 69.69 88 THR A C 1
ATOM 644 O O . THR A 1 88 ? -15.498 -12.339 -9.909 1.00 69.69 88 THR A O 1
ATOM 647 N N . GLY A 1 89 ? -14.230 -10.633 -9.178 1.00 64.44 89 GLY A N 1
ATOM 648 C CA . GLY A 1 89 ? -14.123 -9.894 -10.445 1.00 64.44 89 GLY A CA 1
ATOM 649 C C . GLY A 1 89 ? -12.733 -9.292 -10.696 1.00 64.44 89 GLY A C 1
ATOM 650 O O . GLY A 1 89 ? -12.592 -8.408 -11.535 1.00 64.44 89 GLY A O 1
ATOM 651 N N . GLY A 1 90 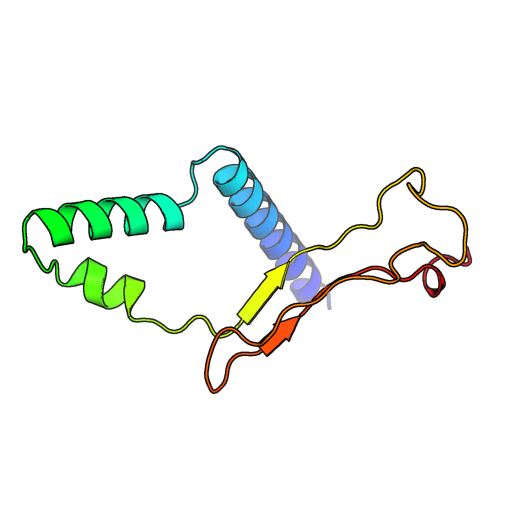? -11.718 -9.721 -9.941 1.00 59.53 90 GLY A N 1
ATOM 652 C CA . GLY A 1 90 ? -10.361 -9.187 -10.054 1.00 59.53 90 GLY A CA 1
ATOM 653 C C . GLY A 1 90 ? -9.644 -9.701 -11.301 1.00 59.53 90 GLY A C 1
ATOM 654 O O . GLY A 1 90 ? -9.947 -10.780 -11.808 1.00 59.53 90 GLY A O 1
ATOM 655 N N . HIS A 1 91 ? -8.653 -8.950 -11.772 1.00 57.53 91 HIS A N 1
ATOM 656 C CA . HIS A 1 91 ? -7.731 -9.397 -12.815 1.00 57.53 91 HIS A CA 1
ATOM 657 C C . HIS A 1 91 ? -6.326 -9.562 -12.236 1.00 57.53 91 HIS A C 1
ATOM 659 O O . HIS A 1 91 ? -5.927 -8.869 -11.295 1.00 57.53 91 HIS A O 1
ATOM 665 N N . TRP A 1 92 ? -5.580 -10.517 -12.788 1.00 58.59 92 TRP A N 1
ATOM 666 C CA . TRP A 1 92 ? -4.194 -10.754 -12.415 1.00 58.59 92 TRP A CA 1
ATOM 667 C C . TRP A 1 92 ? -3.309 -10.721 -13.660 1.00 58.59 92 TRP A C 1
ATOM 669 O O . TRP A 1 92 ? -3.579 -11.435 -14.624 1.00 58.59 92 TRP A O 1
ATOM 679 N N . GLU A 1 93 ? -2.256 -9.904 -13.637 1.00 57.59 93 G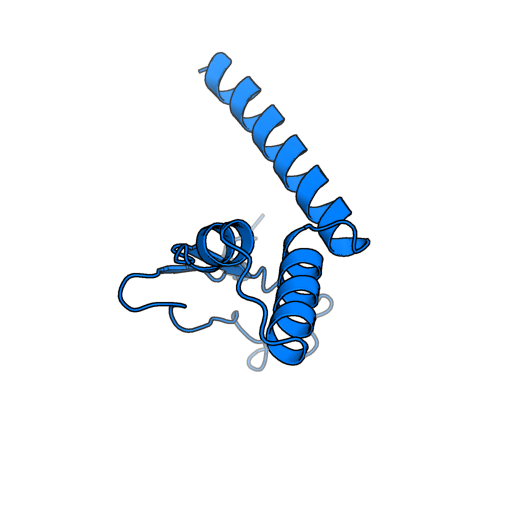LU A N 1
ATOM 680 C CA . GLU A 1 93 ? -1.261 -9.835 -14.712 1.00 57.59 93 GLU A CA 1
ATOM 681 C C . GLU A 1 93 ? 0.134 -10.203 -14.197 1.00 57.59 93 GLU A C 1
ATOM 683 O O . GLU A 1 93 ? 0.664 -9.607 -13.254 1.00 57.59 93 GLU A O 1
ATOM 688 N N . GLY A 1 94 ? 0.760 -11.171 -14.870 1.00 55.34 94 GLY A N 1
ATOM 689 C CA . GLY A 1 94 ? 2.143 -11.573 -14.635 1.00 55.34 94 GLY A CA 1
ATOM 690 C C . GLY A 1 94 ? 3.013 -11.134 -15.787 1.00 55.34 94 GLY A C 1
ATOM 691 O O . GLY A 1 94 ? 2.961 -11.726 -16.861 1.00 55.34 94 GLY A O 1
ATOM 692 N N . LEU A 1 95 ? 3.852 -10.123 -15.566 1.00 53.88 95 LEU A N 1
ATOM 693 C CA . LEU A 1 95 ? 4.860 -9.742 -16.553 1.00 53.88 95 LEU A CA 1
ATOM 694 C C . LEU A 1 95 ? 6.099 -10.621 -16.350 1.00 53.88 95 LEU A C 1
ATOM 696 O O . LEU A 1 95 ? 7.012 -10.287 -15.588 1.00 53.88 95 LEU A O 1
ATOM 700 N N . GLY A 1 96 ? 6.101 -11.767 -17.030 1.00 50.84 96 GLY A N 1
ATOM 701 C CA . GLY A 1 96 ? 7.297 -12.544 -17.332 1.00 50.84 96 GLY A CA 1
ATOM 702 C C . GLY A 1 96 ? 7.730 -12.231 -18.760 1.00 50.84 96 GLY A C 1
ATOM 703 O O . GLY A 1 96 ? 7.060 -12.629 -19.705 1.00 50.84 96 GLY A O 1
ATOM 704 N N . TRP A 1 97 ? 8.835 -11.505 -18.934 1.00 43.22 97 TRP A N 1
ATOM 705 C CA . TRP A 1 97 ? 9.420 -11.286 -20.260 1.00 43.22 97 TRP A CA 1
ATOM 706 C C . TRP A 1 97 ? 9.832 -12.638 -20.825 1.00 43.22 97 TRP A C 1
ATOM 708 O O . TRP A 1 97 ? 10.698 -13.280 -20.229 1.00 43.22 97 TRP A O 1
ATOM 718 N N . THR A 1 98 ? 9.247 -13.086 -21.935 1.00 43.72 98 THR A N 1
ATOM 719 C CA . THR A 1 98 ? 9.686 -14.321 -22.596 1.00 43.72 98 THR A CA 1
ATOM 720 C C . THR A 1 98 ? 10.899 -14.025 -23.475 1.00 43.72 98 THR A C 1
ATOM 722 O O . THR A 1 98 ? 11.158 -12.894 -23.866 1.00 43.72 98 THR A O 1
ATOM 725 N N . GLY A 1 99 ? 11.736 -15.027 -23.741 1.00 39.84 99 GLY A N 1
ATOM 726 C CA . GLY A 1 99 ? 12.972 -14.858 -24.523 1.00 39.84 99 GLY A CA 1
ATOM 727 C C . GLY A 1 99 ? 12.752 -14.505 -25.984 1.00 39.84 99 GLY A C 1
ATOM 728 O O . GLY A 1 99 ? 13.738 -14.305 -26.667 1.00 39.84 99 GLY A O 1
ATOM 729 N N . ARG A 1 100 ? 11.496 -14.448 -26.442 1.00 42.50 100 ARG A N 1
ATOM 730 C CA . ARG A 1 100 ? 11.130 -14.113 -27.820 1.00 42.50 100 ARG A CA 1
ATOM 731 C C . ARG A 1 100 ? 11.093 -12.616 -28.114 1.00 42.50 100 ARG A C 1
ATOM 733 O O . ARG A 1 100 ? 11.005 -12.252 -29.275 1.00 42.50 100 ARG A O 1
ATOM 740 N N . ASP A 1 101 ? 11.179 -11.771 -27.090 1.00 44.56 101 ASP A N 1
ATOM 741 C CA . ASP A 1 101 ? 11.091 -10.316 -27.260 1.00 44.56 101 ASP A CA 1
ATOM 742 C C . ASP A 1 101 ? 12.484 -9.654 -27.348 1.00 44.56 101 ASP A C 1
ATOM 744 O O . ASP A 1 101 ? 12.588 -8.430 -27.380 1.00 44.56 101 ASP A O 1
ATOM 748 N N . TRP A 1 102 ? 13.559 -10.458 -27.368 1.00 45.12 102 TRP A N 1
ATOM 749 C CA . TRP A 1 102 ? 14.950 -10.014 -27.516 1.00 45.12 102 TRP A CA 1
ATOM 750 C C . TRP A 1 102 ? 15.637 -10.777 -28.656 1.00 45.12 102 TRP A C 1
ATOM 752 O O . TRP A 1 102 ? 16.564 -11.548 -28.428 1.00 45.12 102 TRP A O 1
ATOM 762 N N . ASP A 1 103 ? 15.159 -10.564 -29.879 1.00 31.84 103 ASP A N 1
ATOM 763 C CA . ASP A 1 103 ? 15.957 -10.772 -31.088 1.00 31.84 103 ASP A CA 1
ATOM 764 C C . ASP A 1 103 ? 16.319 -9.380 -31.628 1.00 31.84 103 ASP A C 1
ATOM 766 O O . ASP A 1 103 ? 15.601 -8.787 -32.436 1.00 31.84 103 ASP A O 1
ATOM 770 N N . GLY A 1 104 ? 17.403 -8.831 -31.075 1.00 37.22 104 GLY A N 1
ATOM 771 C CA . GLY A 1 104 ? 18.041 -7.568 -31.441 1.00 37.22 104 GLY A CA 1
ATOM 772 C C . GLY A 1 104 ? 19.504 -7.601 -31.038 1.00 37.22 104 GLY A C 1
ATOM 773 O O . GLY A 1 104 ? 19.763 -7.768 -29.822 1.00 37.22 104 GLY A O 1
#

Mean predicted aligned error: 10.57 Å

InterPro domains:
  IPR023213 Chloramphenicol acetyltransferase-like domain superfamily [G3DSA:3.30.559.10] (8-94)

Secondary structure (DSSP, 8-state):
-HHHHHHHHHHHHHHHHHHHHHHTT--HHHHHHHHHHHHHHTT---HHHHHHHSS---EEEEE-PPPSS-SS-TTSS--------SSTT-EEEEE---GGG---

Foldseek 3Di:
DVVVVVVVVVVVVVVVVQVVCVVVVNHVPVVLVVVVVVCVVVVHDDPVSCVVVVDDDQEDEDEFEQDPVHPDDPPVGDQFDWDDAPDPNHDYDYDYDGPVVPPD